Protein AF-X1NP21-F1 (afdb_monomer)

Mean predicted aligned error: 13.04 Å

Structure (mmCIF, N/CA/C/O backbone):
data_AF-X1NP21-F1
#
_entry.id   AF-X1NP21-F1
#
loop_
_atom_site.group_PDB
_atom_site.id
_atom_site.type_symbol
_atom_site.label_atom_id
_atom_site.label_alt_id
_atom_site.label_comp_id
_atom_site.label_asym_id
_atom_site.label_entity_id
_atom_site.label_seq_id
_atom_site.pdbx_PDB_ins_code
_atom_site.Cartn_x
_atom_site.Cartn_y
_atom_site.Cartn_z
_atom_site.occupancy
_atom_site.B_iso_or_equiv
_atom_site.auth_seq_id
_atom_site.auth_comp_id
_atom_site.auth_asym_id
_atom_site.auth_atom_id
_atom_site.pdbx_PDB_model_num
ATOM 1 N N . MET A 1 1 ? 1.783 -3.299 17.391 1.00 33.12 1 MET A N 1
ATOM 2 C CA . MET A 1 1 ? 2.722 -4.436 17.281 1.00 33.12 1 MET A CA 1
ATOM 3 C C . MET A 1 1 ? 2.745 -4.747 15.800 1.00 33.12 1 MET A C 1
ATOM 5 O O . MET A 1 1 ? 1.825 -5.373 15.327 1.00 33.12 1 MET A O 1
ATOM 9 N N . GLY A 1 2 ? 3.518 -3.984 15.034 1.00 38.91 2 GLY A N 1
ATOM 10 C CA . GLY A 1 2 ? 4.766 -4.484 14.463 1.00 38.91 2 GLY A CA 1
ATOM 11 C C . GLY A 1 2 ? 4.482 -4.994 13.054 1.00 38.91 2 GLY A C 1
ATOM 12 O O . GLY A 1 2 ? 4.126 -6.154 12.894 1.00 38.91 2 GLY A O 1
ATOM 13 N N . LEU A 1 3 ? 4.600 -4.115 12.060 1.00 34.91 3 LEU A N 1
ATOM 14 C CA . LEU A 1 3 ? 4.437 -4.486 10.663 1.00 34.91 3 LEU A CA 1
ATOM 15 C C . LEU A 1 3 ? 5.615 -5.346 10.210 1.00 34.91 3 LEU A C 1
ATOM 17 O O . LEU A 1 3 ? 6.769 -4.989 10.458 1.00 34.91 3 LEU A O 1
ATOM 21 N N . ILE A 1 4 ? 5.331 -6.443 9.508 1.00 41.78 4 ILE A N 1
ATOM 22 C CA . ILE A 1 4 ? 6.375 -7.310 8.975 1.00 41.78 4 ILE A CA 1
ATOM 23 C C . ILE A 1 4 ? 6.206 -7.502 7.471 1.00 41.78 4 ILE A C 1
ATOM 25 O O . ILE A 1 4 ? 5.213 -8.054 7.004 1.00 41.78 4 ILE A O 1
ATOM 29 N N . ILE A 1 5 ? 7.212 -7.054 6.720 1.00 39.78 5 ILE A N 1
ATOM 30 C CA . ILE A 1 5 ? 7.375 -7.354 5.298 1.00 39.78 5 ILE A CA 1
ATOM 31 C C . ILE A 1 5 ? 8.487 -8.393 5.194 1.00 39.78 5 ILE A C 1
ATOM 33 O O . ILE A 1 5 ? 9.624 -8.118 5.575 1.00 39.78 5 ILE A O 1
ATOM 37 N N . TYR A 1 6 ? 8.174 -9.569 4.655 1.00 40.66 6 TYR A N 1
ATOM 38 C CA . TYR A 1 6 ? 9.180 -10.568 4.302 1.00 40.66 6 TYR A CA 1
ATOM 39 C C . TYR A 1 6 ? 9.261 -10.706 2.782 1.00 40.66 6 TYR A C 1
ATOM 41 O O . TYR A 1 6 ? 8.238 -10.829 2.106 1.00 40.66 6 TYR A O 1
ATOM 49 N N . SER A 1 7 ? 10.486 -10.715 2.254 1.00 35.19 7 SER A N 1
ATOM 50 C CA . SER A 1 7 ? 10.789 -11.191 0.907 1.00 35.19 7 SER A CA 1
ATOM 51 C C . SER A 1 7 ? 11.643 -12.454 1.024 1.00 35.19 7 SER A C 1
ATOM 53 O O . SER A 1 7 ? 12.660 -12.478 1.718 1.00 35.19 7 SER A O 1
ATOM 55 N N . THR A 1 8 ? 11.217 -13.539 0.379 1.00 32.72 8 THR A N 1
ATOM 56 C CA . THR A 1 8 ? 12.015 -14.768 0.299 1.00 32.72 8 THR A CA 1
ATOM 57 C C . THR A 1 8 ? 12.666 -14.836 -1.073 1.00 32.72 8 THR A C 1
ATOM 59 O O . THR A 1 8 ? 11.991 -15.025 -2.083 1.00 32.72 8 THR A O 1
ATOM 62 N N . VAL A 1 9 ? 13.994 -14.699 -1.111 1.00 40.41 9 VAL A N 1
ATOM 63 C CA . VAL A 1 9 ? 14.794 -15.091 -2.276 1.00 40.41 9 VAL A CA 1
ATOM 64 C C . VAL A 1 9 ? 15.066 -16.583 -2.138 1.00 40.41 9 VAL A C 1
ATOM 66 O O . VAL A 1 9 ? 15.921 -17.000 -1.357 1.00 40.41 9 VAL A O 1
ATOM 69 N N . ILE A 1 10 ? 14.316 -17.401 -2.872 1.00 36.28 10 ILE A N 1
ATOM 70 C CA . ILE A 1 10 ? 14.613 -18.827 -3.028 1.00 36.28 10 ILE A CA 1
ATOM 71 C C . ILE A 1 10 ? 15.899 -18.957 -3.850 1.00 36.28 10 ILE A C 1
ATOM 73 O O . ILE A 1 10 ? 15.885 -18.944 -5.075 1.00 36.28 10 ILE A O 1
ATOM 77 N N . ASN A 1 11 ? 17.037 -19.011 -3.156 1.00 35.66 11 ASN A N 1
ATOM 78 C CA . ASN A 1 11 ? 18.347 -19.205 -3.763 1.00 35.66 11 ASN A CA 1
ATOM 79 C C . ASN A 1 11 ? 18.636 -20.709 -3.833 1.00 35.66 11 ASN A C 1
ATOM 81 O O . ASN A 1 11 ? 18.962 -21.343 -2.829 1.00 35.66 11 ASN A O 1
ATOM 85 N N . SER A 1 12 ? 18.479 -21.295 -5.015 1.00 42.53 12 SER A N 1
ATOM 86 C CA . SER A 1 12 ? 18.821 -22.687 -5.300 1.00 42.53 12 SER A CA 1
ATOM 87 C C . SER A 1 12 ? 20.343 -22.877 -5.301 1.00 42.53 12 SER A C 1
ATOM 89 O O . SER A 1 12 ? 20.987 -22.863 -6.349 1.00 42.53 12 SER A O 1
ATOM 91 N N . ARG A 1 13 ? 20.933 -23.053 -4.113 1.00 50.12 13 ARG A N 1
ATOM 92 C CA . ARG A 1 13 ? 22.330 -23.471 -3.930 1.00 50.12 13 ARG A CA 1
ATOM 93 C C . ARG A 1 13 ? 22.417 -24.970 -3.661 1.00 50.12 13 ARG A C 1
ATOM 95 O O . ARG A 1 13 ? 22.280 -25.370 -2.519 1.00 50.12 13 ARG A O 1
ATOM 102 N N . GLU A 1 14 ? 22.750 -25.748 -4.690 1.00 45.00 14 GLU A N 1
ATOM 103 C CA . GLU A 1 14 ? 23.574 -26.967 -4.572 1.00 45.00 14 GLU A CA 1
ATOM 104 C C . GLU A 1 14 ? 24.195 -27.347 -5.935 1.00 45.00 14 GLU A C 1
ATOM 106 O O . GLU A 1 14 ? 23.860 -28.391 -6.468 1.00 45.00 14 GLU A O 1
ATOM 111 N N . ARG A 1 15 ? 25.088 -26.538 -6.541 1.00 40.41 15 ARG A N 1
ATOM 112 C CA . ARG A 1 15 ? 26.080 -27.008 -7.555 1.00 40.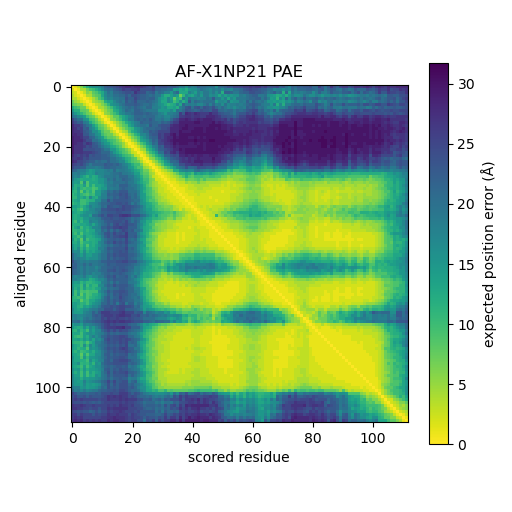41 15 ARG A CA 1
ATOM 113 C C . ARG A 1 15 ? 27.270 -26.034 -7.695 1.00 40.41 15 ARG A C 1
ATOM 115 O O . ARG A 1 15 ? 27.498 -25.482 -8.760 1.00 40.41 15 ARG A O 1
ATOM 122 N N . GLU A 1 16 ? 28.059 -25.829 -6.638 1.00 41.34 16 GLU A N 1
ATOM 123 C CA . GLU A 1 16 ? 29.348 -25.095 -6.708 1.00 41.34 16 GLU A CA 1
ATOM 124 C C . GLU A 1 16 ? 30.571 -26.036 -6.743 1.00 41.34 16 GLU A C 1
ATOM 126 O O . GLU A 1 16 ? 31.569 -25.820 -6.060 1.00 41.34 16 GLU A O 1
ATOM 131 N N . LYS A 1 17 ? 30.541 -27.111 -7.538 1.00 44.25 17 LYS A N 1
ATOM 132 C CA . LYS A 1 17 ? 31.761 -27.897 -7.799 1.00 44.25 17 LYS A CA 1
ATOM 133 C C . LYS A 1 17 ? 31.884 -28.211 -9.286 1.00 44.25 17 LYS A C 1
ATOM 135 O O . LYS A 1 17 ? 31.289 -29.174 -9.760 1.00 44.25 17 LYS A O 1
ATOM 140 N N . ASN A 1 18 ? 32.719 -27.402 -9.946 1.00 43.12 18 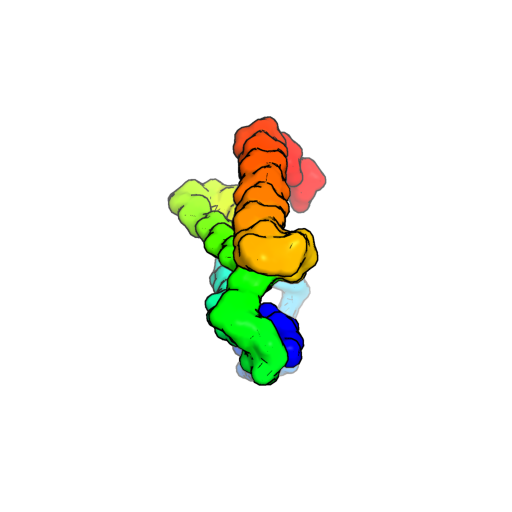ASN A N 1
ATOM 141 C CA . ASN A 1 18 ? 33.086 -27.349 -11.370 1.00 43.12 18 ASN A CA 1
ATOM 142 C C . ASN A 1 18 ? 32.242 -26.378 -12.2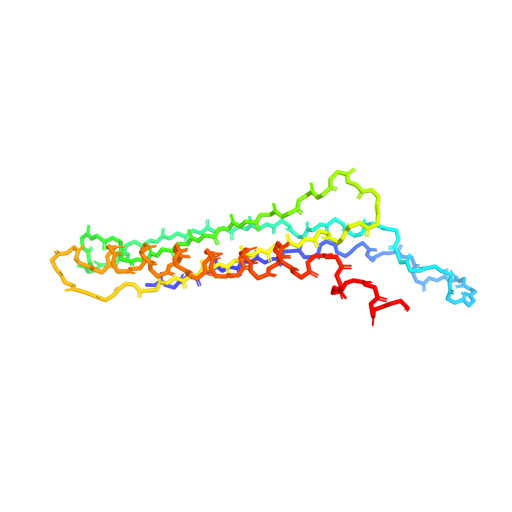11 1.00 43.12 18 ASN A C 1
ATOM 144 O O . ASN A 1 18 ? 31.029 -26.519 -12.216 1.00 43.12 18 ASN A O 1
ATOM 148 N N . ILE A 1 19 ? 32.914 -25.452 -12.929 1.00 39.94 19 ILE A N 1
ATOM 149 C CA . ILE A 1 19 ? 32.708 -24.981 -14.330 1.00 39.94 19 ILE A CA 1
ATOM 150 C C . ILE A 1 19 ? 33.151 -23.491 -14.493 1.00 39.94 19 ILE A C 1
ATOM 152 O O . ILE A 1 19 ? 32.525 -22.606 -13.927 1.00 39.94 19 ILE A O 1
ATOM 156 N N . SER A 1 20 ? 34.225 -23.276 -15.280 1.00 39.94 20 SER A N 1
ATOM 157 C CA . SER A 1 20 ? 34.519 -22.267 -16.349 1.00 39.94 20 SER A CA 1
ATOM 158 C C . SER A 1 20 ? 34.121 -20.765 -16.226 1.00 39.94 20 SER A C 1
ATOM 160 O O . SER A 1 20 ? 33.136 -20.442 -15.575 1.00 39.94 20 SER A O 1
ATOM 162 N N . PRO A 1 21 ? 34.837 -19.817 -16.898 1.00 41.97 21 PRO A N 1
ATOM 163 C CA . PRO A 1 21 ? 34.686 -18.370 -16.680 1.00 41.97 21 PRO A CA 1
ATOM 164 C C . PRO A 1 21 ? 33.260 -17.877 -16.954 1.00 41.97 21 PRO A C 1
ATOM 166 O O . PRO A 1 21 ? 32.633 -18.293 -17.926 1.00 41.97 21 PRO A O 1
ATOM 169 N N . ILE A 1 22 ? 32.800 -16.999 -16.055 1.00 42.53 22 ILE A N 1
ATOM 170 C CA . ILE A 1 22 ? 31.474 -16.370 -15.927 1.00 42.53 22 ILE A CA 1
ATOM 171 C C . ILE A 1 22 ? 30.666 -16.425 -17.231 1.00 42.53 22 ILE A C 1
ATOM 173 O O . ILE A 1 22 ? 30.810 -15.593 -18.127 1.00 42.53 22 ILE A O 1
ATOM 177 N N . LYS A 1 23 ? 29.795 -17.433 -17.320 1.00 44.47 23 LYS A N 1
ATOM 178 C CA . LYS A 1 23 ? 28.862 -17.625 -18.425 1.00 44.47 23 LYS A CA 1
ATOM 179 C C . LYS A 1 23 ? 27.519 -17.005 -18.039 1.00 44.47 23 LYS A C 1
ATOM 181 O O . LYS A 1 23 ? 26.837 -17.547 -17.180 1.00 44.47 23 LYS A O 1
ATOM 186 N N . THR A 1 24 ? 27.161 -15.921 -18.737 1.00 41.22 24 THR A N 1
ATOM 187 C CA . THR A 1 24 ? 25.818 -15.305 -18.855 1.00 41.22 24 THR A CA 1
ATOM 188 C C . THR A 1 24 ? 25.151 -14.809 -17.564 1.00 41.22 24 THR A C 1
ATOM 190 O O . THR A 1 24 ? 24.983 -15.538 -16.596 1.00 41.22 24 THR A O 1
ATOM 193 N N . ILE A 1 25 ? 24.709 -13.546 -17.594 1.00 47.81 25 ILE A N 1
ATOM 194 C CA . ILE A 1 25 ? 23.776 -12.947 -16.626 1.00 47.81 25 ILE A CA 1
ATOM 195 C C . ILE A 1 25 ? 22.646 -13.965 -16.377 1.00 47.81 25 ILE A C 1
ATOM 197 O O . ILE A 1 25 ? 22.090 -14.454 -17.365 1.00 47.81 25 ILE A O 1
ATOM 201 N N . PRO A 1 26 ? 22.342 -14.346 -15.121 1.00 46.75 26 PRO A N 1
ATOM 202 C CA . PRO A 1 26 ? 21.421 -15.438 -14.852 1.00 46.75 26 PRO A CA 1
ATOM 203 C C . PRO A 1 26 ? 20.060 -15.182 -15.500 1.00 46.75 26 PRO A C 1
ATOM 205 O O . PRO A 1 26 ? 19.470 -14.106 -15.391 1.00 46.75 26 PRO A O 1
ATOM 208 N N . GLU A 1 27 ? 19.608 -16.214 -16.199 1.00 56.41 27 GLU A N 1
ATOM 209 C CA . GLU A 1 27 ? 18.305 -16.356 -16.822 1.00 56.41 27 GLU A CA 1
ATOM 210 C C . GLU A 1 27 ? 17.198 -16.039 -15.803 1.00 56.41 27 GLU A C 1
ATOM 212 O O . GLU A 1 27 ? 17.141 -16.638 -14.733 1.00 56.41 27 GLU A O 1
ATOM 217 N N . LYS A 1 28 ? 16.371 -15.036 -16.129 1.00 53.38 28 LYS A N 1
ATOM 218 C CA . LYS A 1 28 ? 15.089 -14.668 -15.503 1.00 53.38 28 LYS A CA 1
ATOM 219 C C . LYS A 1 28 ? 14.947 -15.058 -14.018 1.00 53.38 28 LYS A C 1
ATOM 221 O O . LYS A 1 28 ? 14.284 -16.033 -13.681 1.00 53.38 28 LYS A O 1
ATOM 226 N N . VAL A 1 29 ? 15.494 -14.239 -13.121 1.00 61.41 29 VAL A N 1
ATOM 227 C CA . VAL A 1 29 ? 15.181 -14.335 -11.687 1.00 61.41 29 VAL A CA 1
ATOM 228 C C . VAL A 1 29 ? 13.701 -13.992 -11.493 1.00 61.41 29 VAL A C 1
ATOM 230 O O . VAL A 1 29 ? 13.278 -12.877 -11.809 1.00 61.41 29 VAL A O 1
ATOM 233 N N . GLU A 1 30 ? 12.897 -14.949 -11.024 1.00 67.56 30 GLU A N 1
ATOM 234 C CA . GLU A 1 30 ? 11.509 -14.663 -10.658 1.00 67.56 30 GLU A CA 1
ATOM 235 C C . GLU A 1 30 ? 11.477 -13.658 -9.496 1.00 67.56 30 GLU A C 1
ATOM 237 O O . GLU A 1 30 ? 12.290 -13.764 -8.570 1.00 67.56 30 GLU A O 1
ATOM 242 N N . PRO A 1 31 ? 10.585 -12.651 -9.535 1.00 69.94 31 PRO A N 1
ATOM 243 C CA . PRO A 1 31 ? 10.492 -11.685 -8.451 1.00 69.94 31 PRO A CA 1
ATOM 244 C C . PRO A 1 31 ? 10.127 -12.406 -7.143 1.00 69.94 31 PRO A C 1
ATOM 246 O O . PRO A 1 31 ? 9.349 -13.364 -7.173 1.00 69.94 31 PRO A O 1
ATOM 249 N N . PRO A 1 32 ? 10.666 -11.965 -5.992 1.00 77.19 32 PRO A N 1
ATOM 250 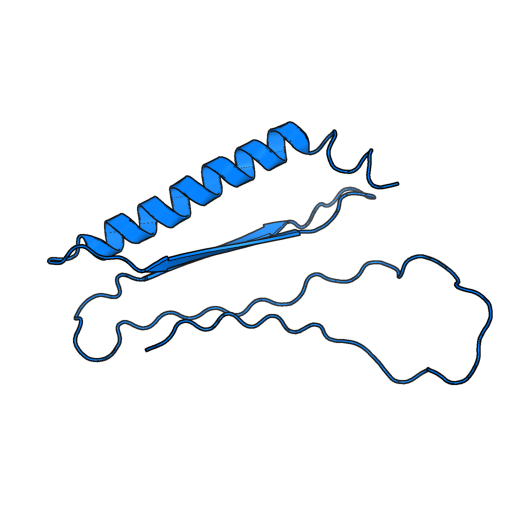C CA . PRO A 1 32 ? 10.406 -12.630 -4.727 1.00 77.19 32 PRO A CA 1
ATOM 251 C C . PRO A 1 32 ? 8.910 -12.609 -4.406 1.00 77.19 32 PRO A C 1
ATOM 253 O O . PRO A 1 32 ? 8.199 -11.638 -4.678 1.00 77.19 32 PRO A O 1
ATOM 256 N N . VAL A 1 33 ? 8.427 -13.690 -3.800 1.00 85.31 33 VAL A N 1
ATOM 257 C CA . VAL A 1 33 ? 7.062 -13.742 -3.271 1.00 85.31 33 VAL A CA 1
ATOM 258 C C . VAL A 1 33 ? 6.969 -12.786 -2.082 1.00 85.31 33 VAL A C 1
ATOM 260 O O . VAL A 1 33 ? 7.845 -12.787 -1.214 1.00 85.31 33 VAL A O 1
ATOM 263 N N . ILE A 1 34 ? 5.913 -11.970 -2.053 1.00 86.12 34 ILE A N 1
ATOM 264 C CA . ILE A 1 34 ? 5.678 -10.964 -1.013 1.00 86.12 34 ILE A CA 1
ATOM 265 C C . ILE A 1 34 ? 4.514 -11.401 -0.129 1.00 86.12 34 ILE A C 1
ATOM 267 O O . ILE A 1 34 ? 3.421 -11.666 -0.628 1.00 86.12 34 ILE A O 1
ATOM 271 N N . GLY A 1 35 ? 4.750 -11.427 1.183 1.00 89.56 35 GLY A N 1
ATOM 272 C CA . GLY A 1 35 ? 3.709 -11.538 2.204 1.00 89.56 35 GLY A CA 1
ATOM 273 C C . GLY A 1 35 ? 3.506 -10.206 2.927 1.00 89.56 35 GLY A C 1
ATOM 274 O O . GLY A 1 35 ? 4.471 -9.477 3.157 1.00 89.56 35 GLY A O 1
ATOM 275 N N . TYR A 1 36 ? 2.261 -9.892 3.285 1.00 90.38 36 TYR A N 1
ATOM 276 C CA . TYR A 1 36 ? 1.910 -8.710 4.072 1.00 90.38 36 TYR A CA 1
ATOM 277 C C . TYR A 1 36 ? 0.727 -9.006 4.998 1.00 90.38 36 TYR A C 1
ATOM 279 O O . TYR A 1 36 ? -0.142 -9.814 4.672 1.00 90.38 36 TYR A O 1
ATOM 287 N N . LEU A 1 37 ? 0.710 -8.351 6.158 1.00 92.31 37 LEU A N 1
ATOM 288 C CA . LEU A 1 37 ? -0.337 -8.457 7.172 1.00 92.31 37 LEU A CA 1
ATOM 289 C C . LEU A 1 37 ? -0.383 -7.150 7.968 1.00 92.31 37 LEU A C 1
ATOM 291 O O . LEU A 1 37 ? 0.667 -6.552 8.197 1.00 92.31 37 LEU A O 1
ATOM 295 N N . SER A 1 38 ? -1.575 -6.744 8.398 1.00 89.81 38 SER A N 1
ATOM 296 C CA . SER A 1 38 ? -1.789 -5.629 9.325 1.00 89.81 38 SER A CA 1
ATOM 297 C C . SER A 1 38 ? -2.645 -6.093 10.502 1.00 89.81 38 SER A C 1
ATOM 299 O O . SER A 1 38 ? -3.387 -7.070 10.370 1.00 89.81 38 SER A O 1
ATOM 301 N N . ASP A 1 39 ? -2.509 -5.430 11.647 1.00 91.00 39 ASP A N 1
ATOM 302 C CA . ASP A 1 39 ? -3.237 -5.749 12.873 1.00 91.00 39 ASP A CA 1
ATOM 303 C C . ASP A 1 39 ? -3.493 -4.471 13.682 1.00 91.00 39 ASP A C 1
ATOM 305 O O . ASP A 1 39 ? -2.584 -3.675 13.920 1.00 91.00 39 ASP A O 1
ATOM 309 N N . VAL A 1 40 ? -4.722 -4.319 14.183 1.00 90.31 40 VAL A N 1
ATOM 310 C CA . VAL A 1 40 ? -5.154 -3.167 14.997 1.00 90.31 40 VAL A CA 1
ATOM 311 C C . VAL A 1 40 ? -4.345 -2.994 16.293 1.00 90.31 40 VAL A C 1
ATOM 313 O O . VAL A 1 40 ? -4.262 -1.906 16.877 1.00 90.31 40 VAL A O 1
ATOM 316 N N . GLY A 1 41 ? -3.718 -4.063 16.773 1.00 86.62 41 GLY A N 1
ATOM 317 C CA . GLY A 1 41 ? -3.010 -4.109 18.034 1.00 86.62 41 GLY A CA 1
ATOM 318 C C . GLY A 1 41 ? -3.954 -4.236 19.230 1.00 86.62 41 GLY A C 1
ATOM 319 O O . GLY A 1 41 ? -5.041 -4.794 19.158 1.00 86.62 41 GLY A O 1
ATOM 320 N N . ARG A 1 42 ? -3.501 -3.764 20.397 1.00 85.81 42 ARG A N 1
ATOM 321 C CA . ARG A 1 42 ? -4.157 -4.069 21.686 1.00 85.81 42 ARG A CA 1
ATOM 322 C C . ARG A 1 42 ? -5.143 -3.012 22.179 1.00 85.81 42 ARG A C 1
ATOM 324 O O . ARG A 1 42 ? -6.058 -3.346 22.918 1.00 85.81 42 ARG A O 1
ATOM 331 N N . VAL A 1 43 ? -4.884 -1.741 21.876 1.00 85.88 43 VAL A N 1
ATOM 332 C CA . VAL A 1 43 ? -5.551 -0.594 22.526 1.00 85.88 43 VAL A CA 1
ATOM 333 C C . VAL A 1 43 ? -6.475 0.153 21.567 1.00 85.88 43 VAL A C 1
ATOM 335 O O . VAL A 1 43 ? -7.463 0.740 22.001 1.00 85.88 43 VAL A O 1
ATOM 338 N N . ARG A 1 44 ? -6.160 0.156 20.268 1.00 81.12 44 ARG A N 1
ATOM 339 C CA . ARG A 1 44 ? -6.974 0.829 19.254 1.00 81.12 44 ARG A CA 1
ATOM 340 C C . ARG A 1 44 ? -8.197 -0.024 18.913 1.00 81.12 44 ARG A C 1
ATOM 342 O O . ARG A 1 44 ? -8.159 -1.244 19.018 1.00 81.12 44 ARG A O 1
ATOM 349 N N . SER A 1 45 ? -9.275 0.633 18.496 1.00 87.19 45 SER A N 1
ATOM 350 C CA . SER A 1 45 ? -10.471 -0.021 17.948 1.00 87.19 45 SER A CA 1
ATOM 351 C C . SER A 1 45 ? -10.441 -0.142 16.424 1.00 87.19 45 SER A C 1
ATOM 353 O O . SER A 1 45 ? -11.250 -0.867 15.855 1.00 87.19 45 SER A O 1
ATOM 355 N N . ILE A 1 46 ? -9.546 0.599 15.768 1.00 87.38 46 ILE A N 1
ATOM 356 C CA . ILE A 1 46 ? -9.435 0.714 14.315 1.00 87.38 46 ILE A CA 1
ATOM 357 C C . ILE A 1 46 ? -7.957 0.623 13.956 1.00 87.38 46 ILE A C 1
ATOM 359 O O . ILE A 1 46 ? -7.120 1.236 14.628 1.00 87.38 46 ILE A O 1
ATOM 363 N N . ASP A 1 47 ? -7.656 -0.169 12.931 1.00 89.75 47 ASP A N 1
ATOM 364 C CA . ASP A 1 47 ? -6.326 -0.231 12.344 1.00 89.75 47 ASP A CA 1
ATOM 365 C C . ASP A 1 47 ? -6.094 1.034 11.508 1.00 89.75 47 ASP A C 1
ATOM 367 O O . ASP A 1 47 ? -6.858 1.335 10.592 1.00 89.75 47 ASP A O 1
ATOM 371 N N . GLU A 1 48 ? -5.083 1.814 11.881 1.00 91.81 48 GLU A N 1
ATOM 372 C CA . GLU A 1 48 ? -4.721 3.048 11.185 1.00 91.81 48 GLU A CA 1
ATOM 373 C C . GLU A 1 48 ? -3.532 2.819 10.235 1.00 91.81 48 GLU A C 1
ATOM 375 O O . GLU A 1 48 ? -3.104 3.762 9.574 1.00 91.81 48 GLU A O 1
ATOM 380 N N . ASP A 1 49 ? -3.029 1.590 10.100 1.00 92.19 49 ASP A N 1
ATOM 381 C CA . ASP A 1 49 ? -1.944 1.246 9.185 1.00 92.19 49 ASP A CA 1
ATOM 382 C C . ASP A 1 49 ? -2.490 0.967 7.770 1.00 92.19 49 ASP A C 1
ATOM 384 O O . ASP A 1 49 ? -3.570 0.410 7.573 1.00 92.19 49 ASP A O 1
ATOM 388 N N . SER A 1 50 ? -1.735 1.352 6.740 1.00 94.19 50 SER A N 1
ATOM 389 C CA . SER A 1 50 ? -2.052 1.063 5.337 1.00 94.19 50 SER A CA 1
ATOM 390 C C . SER A 1 50 ? -0.867 0.422 4.626 1.00 94.19 50 SER A C 1
ATOM 392 O O . SER A 1 50 ? 0.267 0.894 4.732 1.00 94.19 50 SER A O 1
ATOM 394 N N . ILE A 1 51 ? -1.142 -0.620 3.837 1.00 95.56 51 ILE A N 1
ATOM 395 C CA . ILE A 1 51 ? -0.155 -1.351 3.033 1.00 95.56 51 ILE A CA 1
ATOM 396 C C . ILE A 1 51 ? -0.594 -1.341 1.568 1.00 95.56 51 ILE A C 1
ATOM 398 O O . ILE A 1 51 ? -1.747 -1.634 1.253 1.00 95.56 51 ILE A O 1
ATOM 402 N N . LEU A 1 52 ? 0.337 -1.057 0.656 1.00 94.50 52 LEU A N 1
ATOM 403 C CA . LEU A 1 52 ? 0.138 -1.207 -0.783 1.00 94.50 52 LEU A CA 1
ATOM 404 C C . LEU A 1 52 ? 1.275 -2.031 -1.393 1.00 94.50 52 LEU A C 1
ATOM 406 O O . LEU A 1 52 ? 2.451 -1.730 -1.192 1.00 94.50 52 LEU A O 1
ATOM 410 N N . VAL A 1 53 ? 0.907 -3.037 -2.186 1.00 93.06 53 VAL A N 1
ATOM 411 C CA . VAL A 1 53 ? 1.832 -3.909 -2.919 1.00 93.06 53 VAL A CA 1
ATOM 412 C C . VAL A 1 53 ? 1.480 -3.873 -4.400 1.00 93.06 53 VAL A C 1
ATOM 414 O O . VAL A 1 53 ? 0.356 -4.190 -4.786 1.00 93.06 53 VAL A O 1
ATOM 417 N N . ILE A 1 54 ? 2.442 -3.503 -5.242 1.00 90.94 54 ILE A N 1
ATOM 418 C CA . ILE A 1 54 ? 2.304 -3.510 -6.701 1.00 90.94 54 ILE A CA 1
ATOM 419 C C . ILE A 1 54 ? 3.419 -4.366 -7.286 1.00 90.94 54 ILE A C 1
ATOM 421 O O . ILE A 1 54 ? 4.596 -4.095 -7.064 1.00 90.94 54 ILE A O 1
ATOM 425 N N . ASN A 1 55 ? 3.044 -5.366 -8.080 1.00 87.38 55 ASN A N 1
ATOM 426 C CA . ASN A 1 55 ? 3.973 -6.213 -8.820 1.00 87.38 55 ASN A CA 1
ATOM 427 C C . ASN A 1 55 ? 3.925 -5.841 -10.301 1.00 87.38 55 ASN A C 1
ATOM 429 O O . ASN A 1 55 ? 2.858 -5.883 -10.917 1.00 87.38 55 ASN A O 1
ATOM 433 N N . SER A 1 56 ? 5.069 -5.516 -10.893 1.00 85.38 56 SER A N 1
ATOM 434 C CA . SER A 1 56 ? 5.180 -5.383 -12.336 1.00 85.38 56 SER A CA 1
ATOM 435 C C . SER A 1 56 ? 5.568 -6.727 -12.940 1.00 85.38 56 SER A C 1
ATOM 437 O O . SER A 1 56 ? 6.558 -7.356 -12.568 1.00 85.38 56 SER A O 1
ATOM 439 N N . ASN A 1 57 ? 4.735 -7.186 -13.868 1.00 79.25 57 ASN A N 1
ATOM 440 C CA . ASN A 1 57 ? 4.979 -8.393 -14.642 1.00 79.25 57 ASN A CA 1
ATOM 441 C C . ASN A 1 57 ? 4.910 -8.036 -16.133 1.00 79.25 57 ASN A C 1
ATOM 443 O O . ASN A 1 57 ? 3.877 -8.246 -16.780 1.00 79.25 57 ASN A O 1
ATOM 447 N N . PRO A 1 58 ? 5.949 -7.373 -16.669 1.00 73.00 58 PRO A N 1
ATOM 448 C CA . PRO A 1 58 ? 5.952 -6.970 -18.062 1.00 73.00 58 PRO A CA 1
ATOM 449 C C . PRO A 1 58 ? 5.918 -8.206 -18.970 1.00 73.00 58 PRO A C 1
ATOM 451 O O . PRO A 1 58 ? 6.763 -9.089 -18.884 1.00 73.00 58 PRO A O 1
ATOM 454 N N . ARG A 1 59 ? 4.944 -8.250 -19.888 1.00 68.94 59 ARG A N 1
ATOM 455 C CA . ARG A 1 59 ? 4.842 -9.312 -20.909 1.00 68.94 59 ARG A CA 1
ATOM 456 C C . ARG A 1 59 ? 5.851 -9.153 -22.053 1.00 68.94 59 ARG A C 1
ATOM 458 O O . ARG A 1 59 ? 5.945 -10.028 -22.905 1.00 68.94 59 ARG A O 1
ATOM 465 N N . THR A 1 60 ? 6.563 -8.027 -22.106 1.00 64.31 60 THR A N 1
ATOM 466 C CA . THR A 1 60 ? 7.510 -7.704 -23.180 1.00 64.31 60 THR A CA 1
ATOM 467 C C . THR A 1 60 ? 8.909 -8.225 -22.838 1.00 64.31 60 THR A C 1
ATOM 469 O O . THR A 1 60 ? 9.379 -7.961 -21.728 1.00 64.31 60 THR A O 1
ATOM 472 N N . PRO A 1 61 ? 9.606 -8.890 -23.780 1.00 56.44 61 PRO A N 1
ATOM 473 C CA . PRO A 1 61 ? 11.019 -9.226 -23.626 1.00 56.44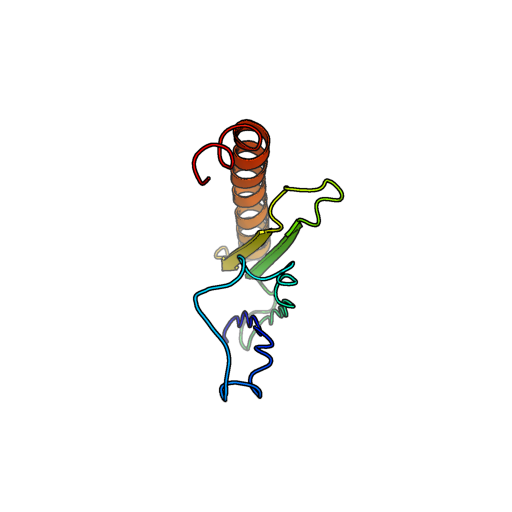 61 PRO A CA 1
ATOM 474 C C . PRO A 1 61 ? 11.850 -7.978 -23.289 1.00 56.44 61 PRO A C 1
ATOM 476 O O . PRO A 1 61 ? 11.559 -6.890 -23.783 1.00 56.44 61 PRO A O 1
ATOM 479 N N . ASN A 1 62 ? 12.880 -8.135 -22.455 1.00 62.50 62 ASN A N 1
ATOM 480 C CA . ASN A 1 62 ? 13.827 -7.082 -22.044 1.00 62.50 62 ASN A CA 1
ATOM 481 C C . ASN A 1 62 ? 13.277 -5.973 -21.127 1.00 62.50 62 ASN A C 1
ATOM 483 O O . ASN A 1 62 ? 13.983 -5.002 -20.861 1.00 62.50 62 ASN A O 1
ATOM 487 N N . LYS A 1 63 ? 12.054 -6.100 -20.596 1.00 69.25 63 LYS A N 1
ATOM 488 C CA . LYS A 1 63 ? 11.587 -5.235 -19.502 1.00 69.25 63 LYS A CA 1
ATOM 489 C C . LYS A 1 63 ? 11.867 -5.877 -18.148 1.00 69.25 63 LYS A C 1
ATOM 491 O O . LYS A 1 63 ? 11.590 -7.054 -17.939 1.00 69.25 63 LYS A O 1
ATOM 496 N N . ILE A 1 64 ? 12.389 -5.074 -17.226 1.00 74.88 64 ILE A N 1
ATOM 497 C CA . ILE A 1 64 ? 12.714 -5.508 -15.868 1.00 74.88 64 ILE A CA 1
ATOM 498 C C . ILE A 1 64 ? 11.433 -5.559 -15.029 1.00 74.88 64 ILE A C 1
ATOM 500 O O . ILE A 1 64 ? 10.714 -4.561 -14.922 1.00 74.88 64 ILE A O 1
ATOM 504 N N . SER A 1 65 ? 11.158 -6.720 -14.433 1.00 78.75 65 SER A N 1
ATOM 505 C CA . SER A 1 65 ? 10.142 -6.870 -13.389 1.00 78.75 65 SER A CA 1
ATOM 506 C C . SER A 1 65 ? 10.582 -6.139 -12.121 1.00 78.75 65 SER A C 1
ATOM 508 O O . SER A 1 65 ? 11.747 -6.179 -11.735 1.00 78.75 65 SER A O 1
ATOM 510 N N . TRP A 1 66 ? 9.646 -5.481 -11.454 1.00 83.38 66 TRP A N 1
ATOM 511 C CA . TRP A 1 66 ? 9.876 -4.719 -10.231 1.00 83.38 66 TRP A CA 1
ATOM 512 C C . TRP A 1 66 ? 8.676 -4.850 -9.303 1.00 83.38 66 TRP A C 1
ATOM 514 O O . TRP A 1 66 ? 7.567 -5.162 -9.732 1.00 83.38 66 TRP A O 1
ATOM 524 N N . GLN A 1 67 ? 8.897 -4.591 -8.022 1.00 88.25 67 GLN A N 1
ATOM 525 C CA . GLN A 1 67 ? 7.849 -4.580 -7.010 1.00 88.25 67 GLN A CA 1
ATOM 526 C C . GLN A 1 67 ? 7.928 -3.263 -6.245 1.00 88.25 67 GLN A C 1
ATOM 528 O O . GLN A 1 67 ? 9.021 -2.793 -5.931 1.00 88.25 67 GLN A O 1
ATOM 533 N N . LEU A 1 68 ? 6.777 -2.653 -5.975 1.00 90.69 68 LEU A N 1
ATOM 534 C CA . LEU A 1 68 ? 6.651 -1.451 -5.159 1.00 90.69 68 LEU A CA 1
ATOM 535 C C . LEU A 1 68 ? 5.847 -1.803 -3.911 1.00 90.69 68 LEU A C 1
ATOM 537 O O . LEU A 1 68 ? 4.686 -2.199 -4.009 1.00 90.69 68 LEU A O 1
ATOM 541 N N . LEU A 1 69 ? 6.492 -1.662 -2.756 1.00 94.56 69 LEU A N 1
ATOM 542 C CA . LEU A 1 69 ? 5.936 -1.943 -1.438 1.00 94.56 69 LEU A CA 1
ATOM 543 C C . LEU A 1 69 ? 5.888 -0.627 -0.668 1.00 94.56 69 LEU A C 1
ATOM 545 O O . LEU A 1 69 ? 6.916 0.033 -0.521 1.00 94.56 69 LEU A O 1
ATOM 549 N N . ILE A 1 70 ? 4.704 -0.224 -0.220 1.00 94.44 70 ILE A N 1
ATOM 550 C CA . ILE A 1 70 ? 4.502 1.023 0.517 1.00 94.44 70 ILE A CA 1
ATOM 551 C C . ILE A 1 70 ? 3.738 0.716 1.795 1.00 94.44 70 ILE A C 1
ATOM 553 O O . ILE A 1 70 ? 2.798 -0.078 1.802 1.00 94.44 70 ILE A O 1
ATOM 557 N N . VAL A 1 71 ? 4.155 1.385 2.861 1.00 95.25 71 VAL A N 1
ATOM 558 C CA . VAL A 1 71 ? 3.579 1.310 4.196 1.00 95.25 71 VAL A CA 1
ATOM 559 C C . VAL A 1 71 ? 3.350 2.725 4.692 1.00 95.25 71 VAL A C 1
ATOM 561 O O . VAL A 1 71 ? 4.224 3.577 4.520 1.00 95.25 71 VAL A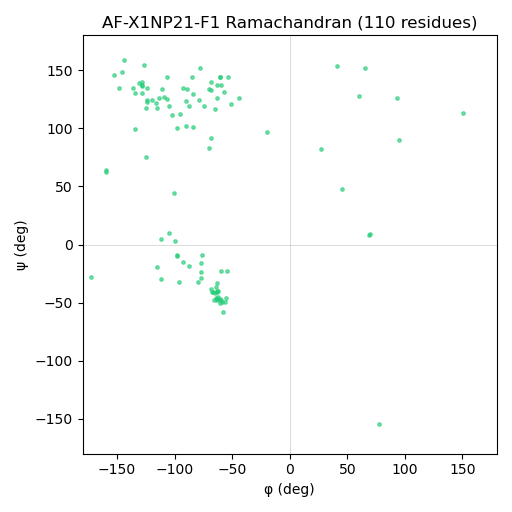 O 1
ATOM 564 N N . ALA A 1 72 ? 2.223 2.957 5.352 1.00 93.19 72 ALA A N 1
ATOM 565 C CA . ALA A 1 72 ? 2.005 4.152 6.151 1.00 93.19 72 ALA A CA 1
ATOM 566 C C . ALA A 1 72 ? 1.380 3.781 7.502 1.00 93.19 72 ALA A C 1
ATOM 568 O O . ALA A 1 72 ? 0.382 3.071 7.528 1.00 93.19 72 ALA A O 1
ATOM 569 N N . ASP A 1 73 ? 1.958 4.289 8.591 1.00 90.62 73 ASP A N 1
ATOM 570 C CA . ASP A 1 73 ? 1.367 4.280 9.939 1.00 90.62 73 ASP A CA 1
ATOM 571 C C . ASP A 1 73 ? 0.505 5.542 10.079 1.00 90.62 73 ASP A C 1
ATOM 573 O O . ASP A 1 73 ? 0.982 6.668 9.878 1.00 90.62 73 ASP A O 1
ATOM 577 N N . GLY A 1 74 ? -0.789 5.354 10.315 1.00 89.25 74 GLY A N 1
ATOM 578 C CA . GLY A 1 74 ? -1.754 6.438 10.405 1.00 89.25 74 GLY A CA 1
ATOM 579 C C . GLY A 1 74 ? -1.791 7.057 11.792 1.00 89.25 74 GLY A C 1
ATOM 580 O O . GLY A 1 74 ? -1.991 6.388 12.801 1.00 89.25 74 GLY A O 1
ATOM 581 N N . VAL A 1 75 ? -1.695 8.384 11.838 1.00 81.69 75 VAL A N 1
ATOM 582 C CA . VAL A 1 75 ? -1.895 9.170 13.059 1.00 81.69 75 VAL A CA 1
ATOM 583 C C . VAL A 1 75 ? -3.062 10.130 12.850 1.00 81.69 75 VAL A C 1
ATOM 585 O O . VAL A 1 75 ? -3.065 10.911 11.900 1.00 81.69 75 VAL A O 1
ATOM 588 N N . GLY A 1 76 ? -4.086 10.086 13.707 1.00 74.19 76 GLY A N 1
ATOM 589 C CA . GLY A 1 76 ? -5.210 11.016 13.542 1.00 74.19 76 GLY A CA 1
ATOM 590 C C . GLY A 1 76 ? -6.277 11.045 14.630 1.00 74.19 76 GLY A C 1
ATOM 591 O O . GLY A 1 76 ? -6.867 12.106 14.830 1.00 74.19 76 GLY A O 1
ATOM 592 N N . GLY A 1 77 ? -6.516 9.944 15.353 1.00 71.44 77 GLY A N 1
ATOM 593 C CA . GLY A 1 77 ? -7.581 9.871 16.364 1.00 71.44 77 GLY A CA 1
ATOM 594 C C . GLY A 1 77 ? -8.995 9.981 15.764 1.00 71.44 77 GLY A C 1
ATOM 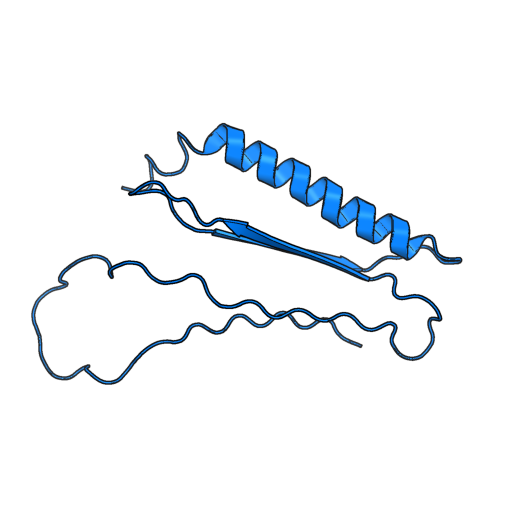595 O O . GLY A 1 77 ? -9.193 10.577 14.706 1.00 71.44 77 GLY A O 1
ATOM 596 N N . HIS A 1 78 ? -10.003 9.389 16.418 1.00 71.56 78 HIS A N 1
ATOM 597 C CA . HIS A 1 78 ? -11.387 9.316 15.900 1.00 71.56 78 HIS A CA 1
ATOM 598 C C . HIS A 1 78 ? -11.460 8.900 14.408 1.00 71.56 78 HIS A C 1
ATOM 600 O O . HIS A 1 78 ? -12.113 9.567 13.606 1.00 71.56 78 HIS A O 1
ATOM 606 N N . SER A 1 79 ? -10.737 7.839 14.028 1.00 69.75 79 SER A N 1
ATOM 607 C CA . SER A 1 79 ? -10.702 7.276 12.662 1.00 69.75 79 SER A CA 1
ATOM 608 C C . SER A 1 79 ? -10.020 8.132 11.584 1.00 69.75 79 SER A C 1
ATOM 610 O O . SER A 1 79 ? -10.073 7.795 10.404 1.00 69.75 79 SER A O 1
ATOM 612 N N . LYS A 1 80 ? -9.356 9.241 11.935 1.00 86.31 80 LYS A N 1
ATOM 613 C CA . LYS A 1 80 ? -8.643 10.063 10.940 1.00 86.31 80 LYS A CA 1
ATOM 614 C C . LYS A 1 80 ? -7.304 9.466 10.501 1.00 86.31 80 LYS A C 1
ATOM 616 O O . LYS A 1 80 ? -6.846 9.808 9.413 1.00 86.31 80 LYS A O 1
ATOM 621 N N . GLY A 1 81 ? -6.682 8.605 11.314 1.00 89.19 81 GLY A N 1
ATOM 622 C CA . GLY A 1 81 ? -5.403 7.983 10.974 1.00 89.19 81 GLY A CA 1
ATOM 623 C C . GLY A 1 81 ? -5.530 6.993 9.820 1.00 89.19 81 GLY A C 1
ATOM 624 O O . GLY A 1 81 ? -4.691 7.026 8.929 1.00 89.19 81 GLY A O 1
ATOM 625 N N . GLU A 1 82 ? -6.623 6.225 9.762 1.00 91.56 82 GLU A N 1
ATOM 626 C CA . GLU A 1 82 ? -6.951 5.329 8.638 1.00 91.56 82 GLU A CA 1
ATOM 627 C C . GLU A 1 82 ? -7.003 6.095 7.305 1.00 91.56 82 GLU A C 1
ATOM 629 O O . GLU A 1 82 ? -6.358 5.734 6.321 1.00 91.56 82 GLU A O 1
ATOM 634 N N . ILE A 1 83 ? -7.731 7.216 7.279 1.00 93.44 83 ILE A N 1
ATOM 635 C CA . ILE A 1 83 ? -7.840 8.052 6.078 1.00 93.44 83 ILE A CA 1
ATOM 636 C C . ILE A 1 83 ? -6.472 8.646 5.718 1.00 93.44 83 ILE A C 1
ATOM 638 O O . ILE A 1 83 ? -6.105 8.696 4.541 1.00 93.44 83 ILE A O 1
ATOM 642 N N . ALA A 1 84 ? -5.712 9.100 6.716 1.00 93.19 84 ALA A N 1
ATOM 643 C CA . ALA A 1 84 ? -4.396 9.688 6.503 1.00 93.19 84 ALA A CA 1
ATOM 644 C C . ALA A 1 84 ? -3.400 8.676 5.913 1.00 93.19 84 ALA A C 1
ATOM 646 O O . ALA A 1 84 ? -2.734 8.994 4.924 1.00 93.19 84 ALA A O 1
ATOM 647 N N . SER A 1 85 ? -3.321 7.461 6.464 1.00 94.00 85 SER A N 1
ATOM 648 C CA . SER A 1 85 ? -2.421 6.415 5.969 1.00 94.00 85 SER A CA 1
ATOM 649 C C . SER A 1 85 ? -2.822 5.938 4.574 1.00 94.00 85 SER A C 1
ATOM 651 O O . SER A 1 85 ? -1.956 5.845 3.698 1.00 94.00 85 SER A O 1
ATOM 653 N N . TYR A 1 86 ? -4.123 5.770 4.308 1.00 94.50 86 TYR A N 1
ATOM 654 C CA . TYR A 1 86 ? -4.640 5.432 2.979 1.00 94.50 86 TYR A CA 1
ATOM 655 C C . TYR A 1 86 ? -4.250 6.478 1.924 1.00 94.50 86 TYR A C 1
ATOM 657 O O . TYR A 1 86 ? -3.730 6.148 0.851 1.00 94.50 86 TYR A O 1
ATOM 665 N N . LEU A 1 87 ? -4.468 7.764 2.221 1.00 95.31 87 LEU A N 1
ATOM 666 C CA . LEU A 1 87 ? -4.093 8.851 1.315 1.00 95.31 87 LEU A CA 1
ATOM 667 C C . LEU A 1 87 ? -2.576 8.926 1.121 1.00 95.31 87 LEU A C 1
ATOM 669 O O . LEU A 1 87 ? -2.120 9.189 0.005 1.00 95.31 87 LEU A O 1
ATOM 673 N N . GLY A 1 88 ? -1.805 8.654 2.175 1.00 94.38 88 GLY A N 1
ATOM 674 C CA . GLY A 1 88 ? -0.349 8.576 2.130 1.00 94.38 88 GLY A CA 1
ATOM 675 C C . GLY A 1 88 ? 0.136 7.531 1.128 1.00 94.38 88 GLY A C 1
ATOM 676 O O . GLY A 1 88 ? 0.832 7.877 0.167 1.00 94.38 88 GLY A O 1
ATOM 677 N N . VAL A 1 89 ? -0.280 6.269 1.292 1.00 96.19 89 VAL A N 1
ATOM 678 C CA . VAL A 1 89 ? 0.153 5.189 0.390 1.00 96.19 89 VAL A CA 1
ATOM 679 C C . VAL A 1 89 ? -0.312 5.430 -1.046 1.00 96.19 89 VAL A C 1
ATOM 681 O O . VAL A 1 89 ? 0.471 5.259 -1.983 1.00 96.19 89 VAL A O 1
ATOM 684 N N . LYS A 1 90 ? -1.547 5.918 -1.229 1.00 95.50 90 LYS A N 1
ATOM 685 C CA . LYS A 1 90 ? -2.101 6.246 -2.547 1.00 95.50 90 LYS A CA 1
ATOM 686 C C . LYS A 1 90 ? -1.277 7.322 -3.248 1.00 95.50 90 LYS A C 1
ATOM 688 O O . LYS A 1 90 ? -0.888 7.149 -4.403 1.00 95.50 90 LYS A O 1
ATOM 693 N N . ARG A 1 91 ? -0.987 8.431 -2.562 1.00 96.94 91 ARG A N 1
ATOM 694 C CA . ARG A 1 91 ? -0.298 9.567 -3.178 1.00 96.94 91 ARG A CA 1
ATOM 695 C C . ARG A 1 91 ? 1.140 9.231 -3.553 1.00 96.94 91 ARG A C 1
ATOM 697 O O . ARG A 1 91 ? 1.596 9.614 -4.630 1.00 96.94 91 ARG A O 1
ATOM 704 N N . VAL A 1 92 ? 1.843 8.500 -2.689 1.00 94.31 92 VAL A N 1
ATOM 705 C CA . VAL A 1 92 ? 3.206 8.030 -2.972 1.00 94.31 92 VAL A CA 1
ATOM 706 C C . VAL A 1 92 ? 3.206 7.103 -4.187 1.00 94.31 92 VAL A C 1
ATOM 708 O O . VAL A 1 92 ? 4.016 7.291 -5.097 1.00 94.31 92 VAL A O 1
ATOM 711 N N . ALA A 1 93 ? 2.260 6.163 -4.257 1.00 94.56 93 ALA A N 1
ATOM 712 C CA . ALA A 1 93 ? 2.130 5.260 -5.395 1.00 94.56 93 ALA A CA 1
ATOM 713 C C . ALA A 1 93 ? 1.893 6.015 -6.707 1.00 94.56 93 ALA A C 1
ATOM 715 O O . ALA A 1 93 ? 2.593 5.769 -7.686 1.00 94.56 93 ALA A O 1
ATOM 716 N N . GLU A 1 94 ? 0.967 6.977 -6.725 1.00 94.19 94 GLU A N 1
ATOM 717 C CA . GLU A 1 94 ? 0.708 7.813 -7.902 1.00 94.19 94 GLU A CA 1
ATOM 718 C C . GLU A 1 94 ? 1.975 8.525 -8.389 1.00 94.19 94 GLU A C 1
ATOM 720 O O . GLU A 1 94 ? 2.264 8.529 -9.586 1.00 94.19 94 GLU A O 1
ATOM 725 N N . VAL A 1 95 ? 2.746 9.133 -7.484 1.00 94.44 95 VAL A N 1
ATOM 726 C CA . VAL A 1 95 ? 3.978 9.851 -7.844 1.00 94.44 95 VAL A CA 1
ATOM 727 C C . VAL A 1 95 ? 5.011 8.896 -8.440 1.00 94.44 95 VAL A C 1
ATOM 729 O O . VAL A 1 95 ? 5.558 9.180 -9.509 1.00 94.44 95 VAL A O 1
ATOM 732 N N . ILE A 1 96 ? 5.249 7.756 -7.787 1.00 90.94 96 ILE A N 1
ATOM 733 C CA . ILE A 1 96 ? 6.245 6.773 -8.227 1.00 90.94 96 ILE A CA 1
ATOM 734 C C . ILE A 1 96 ? 5.836 6.149 -9.562 1.00 90.94 96 ILE A C 1
ATOM 736 O O . ILE A 1 96 ? 6.640 6.115 -10.490 1.00 90.94 96 ILE A O 1
ATOM 740 N N . LEU A 1 97 ? 4.587 5.706 -9.704 1.00 88.88 97 LEU A N 1
ATOM 741 C CA . LEU A 1 97 ? 4.097 5.092 -10.939 1.00 88.88 97 LEU A CA 1
ATOM 742 C C . LEU A 1 97 ? 4.129 6.069 -12.114 1.00 88.88 97 LEU A C 1
ATOM 744 O O . LEU A 1 97 ? 4.556 5.697 -13.206 1.00 88.88 97 LEU A O 1
ATOM 748 N N . ASN A 1 98 ? 3.748 7.330 -11.895 1.00 89.12 98 ASN A N 1
ATOM 749 C CA . ASN A 1 98 ? 3.863 8.365 -12.921 1.00 89.12 98 ASN A CA 1
ATOM 750 C C . ASN A 1 98 ? 5.323 8.607 -13.315 1.00 89.12 98 ASN A C 1
ATOM 752 O O . ASN A 1 98 ? 5.625 8.786 -14.496 1.00 89.12 98 ASN A O 1
ATOM 756 N N . TRP A 1 99 ? 6.240 8.603 -12.346 1.00 86.75 99 TRP A N 1
ATOM 757 C CA . TRP A 1 99 ? 7.668 8.742 -12.614 1.00 86.75 99 TRP A CA 1
ATOM 758 C C . TRP A 1 99 ? 8.212 7.561 -13.429 1.00 86.75 99 TRP A C 1
ATOM 760 O O . TRP A 1 99 ? 8.865 7.785 -14.450 1.00 86.75 99 TRP A O 1
ATOM 770 N N . ILE A 1 100 ? 7.870 6.324 -13.051 1.00 84.19 100 ILE A N 1
ATOM 771 C CA . ILE A 1 100 ? 8.240 5.105 -13.787 1.00 84.19 100 ILE A CA 1
ATOM 772 C C . ILE A 1 100 ? 7.659 5.142 -15.202 1.00 84.19 100 ILE A C 1
ATOM 774 O O . ILE A 1 100 ? 8.385 4.905 -16.160 1.00 84.19 100 ILE A O 1
ATOM 778 N N . SER A 1 101 ? 6.381 5.493 -15.365 1.00 81.94 101 SER A N 1
ATOM 779 C CA . SER A 1 101 ? 5.737 5.543 -16.683 1.00 81.94 101 SER A CA 1
ATOM 780 C C . SER A 1 101 ? 6.371 6.581 -17.611 1.00 81.94 101 SER A 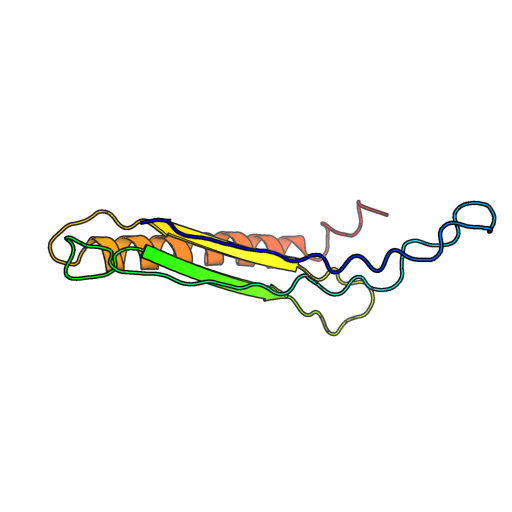C 1
ATOM 782 O O . SER A 1 101 ? 6.417 6.359 -18.815 1.00 81.94 101 SER A O 1
ATOM 784 N N . ARG A 1 102 ? 6.862 7.706 -17.076 1.00 79.12 102 ARG A N 1
ATOM 785 C CA . ARG A 1 102 ? 7.534 8.759 -17.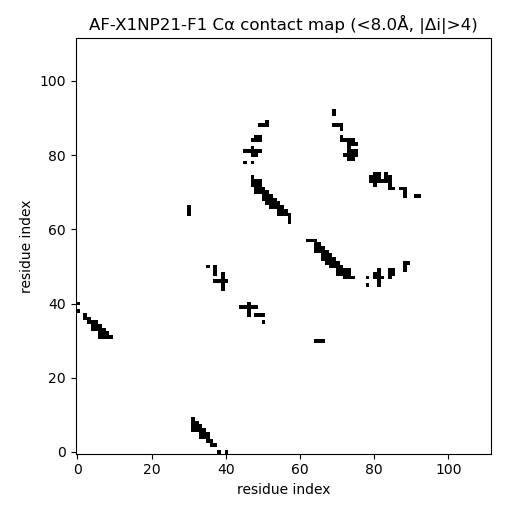860 1.00 79.12 102 ARG A CA 1
ATOM 786 C C . ARG A 1 102 ? 8.992 8.429 -18.184 1.00 79.12 102 ARG A C 1
ATOM 788 O O . ARG A 1 102 ? 9.500 8.874 -19.208 1.00 79.12 102 ARG A O 1
ATOM 795 N N . LYS A 1 103 ? 9.687 7.708 -17.297 1.00 66.94 103 LYS A N 1
ATOM 796 C CA . LYS A 1 103 ? 11.107 7.343 -17.456 1.00 66.94 103 LYS A CA 1
ATOM 797 C C . LYS A 1 103 ? 11.347 5.935 -18.000 1.00 66.94 103 LYS A C 1
ATOM 799 O O . LYS A 1 103 ? 12.494 5.633 -18.328 1.00 66.94 103 LYS A O 1
ATOM 804 N N . GLY A 1 104 ? 10.313 5.103 -18.116 1.00 58.69 104 GLY A N 1
ATOM 805 C CA . GLY A 1 104 ? 10.398 3.691 -18.498 1.00 58.69 104 GLY A CA 1
ATOM 806 C C . GLY A 1 104 ? 11.124 3.424 -19.818 1.00 58.69 104 GLY A C 1
ATOM 807 O O . GLY A 1 104 ? 11.701 2.353 -19.966 1.00 58.69 104 GLY A O 1
ATOM 808 N N . ASP A 1 105 ? 11.193 4.413 -20.713 1.00 52.88 105 ASP A N 1
ATOM 809 C CA . ASP A 1 105 ? 11.923 4.305 -21.982 1.00 52.88 105 ASP A CA 1
ATOM 810 C C . ASP A 1 105 ? 13.413 4.692 -21.890 1.00 52.88 105 ASP A C 1
ATOM 812 O O . ASP A 1 105 ? 14.192 4.327 -22.762 1.00 52.88 105 ASP A O 1
ATOM 816 N N . LYS A 1 106 ? 13.842 5.420 -20.847 1.00 51.31 106 LYS A N 1
ATOM 817 C CA . LYS A 1 106 ? 15.218 5.957 -20.716 1.00 51.31 106 LYS A CA 1
ATOM 818 C C . LYS A 1 106 ? 16.018 5.379 -19.548 1.00 51.31 106 LYS A C 1
ATOM 820 O O . LYS A 1 106 ? 17.234 5.517 -19.506 1.00 51.31 106 LYS A O 1
ATOM 825 N N . MET A 1 107 ? 15.351 4.792 -18.556 1.00 49.53 107 MET A N 1
ATOM 826 C CA . MET A 1 107 ? 16.010 4.334 -17.327 1.00 49.53 107 MET A CA 1
ATOM 827 C C . MET A 1 107 ? 16.772 3.013 -17.515 1.00 49.53 107 MET A C 1
ATOM 829 O O . MET A 1 107 ? 17.782 2.804 -16.852 1.00 49.53 107 MET A O 1
ATOM 833 N N . PHE A 1 108 ? 16.329 2.157 -18.441 1.00 49.81 108 PHE A N 1
ATOM 834 C CA . PHE A 1 108 ? 16.938 0.843 -18.693 1.00 49.81 108 PHE A CA 1
ATOM 835 C C . PHE A 1 108 ? 17.917 0.827 -19.876 1.00 49.81 108 PHE A C 1
ATOM 837 O O . PHE A 1 108 ? 18.647 -0.143 -20.034 1.00 49.81 108 PHE A O 1
ATOM 844 N N . SER A 1 109 ? 17.981 1.900 -20.675 1.00 44.41 109 SER A N 1
ATOM 845 C CA . SER A 1 109 ? 18.958 2.038 -21.766 1.00 44.41 109 SER A CA 1
ATOM 846 C C . SER A 1 109 ? 20.363 2.413 -21.285 1.00 44.41 109 SER A C 1
ATOM 848 O O . SER A 1 109 ? 21.306 2.283 -22.049 1.00 44.41 109 SER A O 1
ATOM 850 N N . ASN A 1 110 ? 20.505 2.891 -20.043 1.00 39.06 110 ASN A N 1
ATOM 851 C CA . ASN A 1 110 ? 21.778 3.364 -19.478 1.00 39.06 110 ASN A CA 1
ATOM 852 C C . ASN A 1 110 ? 22.398 2.376 -18.470 1.00 39.06 110 ASN A C 1
ATOM 854 O O . ASN A 1 110 ? 23.316 2.743 -17.742 1.00 39.06 110 ASN A O 1
ATOM 858 N N . ILE A 1 111 ? 21.852 1.159 -18.370 1.00 40.31 111 ILE A N 1
ATOM 859 C CA . ILE A 1 111 ? 22.326 0.093 -17.466 1.00 40.31 111 ILE A CA 1
ATOM 860 C C . ILE A 1 111 ? 22.932 -1.084 -18.271 1.00 40.31 111 ILE A C 1
ATOM 862 O O . ILE A 1 111 ? 23.345 -2.081 -17.685 1.00 40.31 111 ILE A O 1
ATOM 866 N N . ILE A 1 112 ? 23.045 -0.959 -19.601 1.00 36.25 112 ILE A N 1
ATOM 867 C CA . ILE A 1 112 ? 23.710 -1.928 -20.491 1.00 36.25 112 ILE A CA 1
ATOM 868 C C . ILE A 1 112 ? 24.892 -1.254 -21.180 1.00 36.25 112 ILE A C 1
ATOM 870 O O . ILE A 1 112 ? 24.693 -0.114 -21.656 1.00 36.25 112 ILE A O 1
#

Solvent-accessible surface area (backbone atoms only — not comparable to full-atom values): 7359 Å² total; per-residue (Å²): 113,80,83,58,79,53,72,53,78,86,73,91,82,86,78,93,78,85,82,79,80,92,74,71,84,76,79,81,77,75,78,58,60,77,55,80,66,87,66,47,56,90,82,52,94,60,54,21,63,30,80,49,79,47,76,48,78,63,91,52,88,96,55,82,66,52,72,50,79,43,74,25,82,30,72,60,64,97,72,39,6,35,57,47,7,46,51,48,40,51,53,53,47,54,55,52,52,53,50,46,69,73,37,62,84,60,67,68,67,74,78,111

Radius of gyration: 19.53 Å; Cα contacts (8 Å, |Δi|>4): 118; chains: 1; bounding box: 46×39×46 Å

Organism: NCBI:txid412755

Foldseek 3Di:
DDWDKDWDQPDPDDDPDDDDDDDDDDDDRDGTDIDTDFDCDDPGPDQLKDWDKDWDDDPDPPQDTDIDIDIDQFDDPPCRSNVVNVVVRVVVCVVVVVVCVVCVVPPSVVVD

Secondary structure (DSSP, 8-state):
-----EEE--------S---S--SS-S-PPPPEEE-----TTT-SS--EEEEEEE----STTPPP-EEEEEEE---STTHHHHHHHHHHHHHHHHHHHHHHHHTTTSSTT--

Sequence (112 aa):
MGLIIYSTVINSREREKNISPIKTIPEKVEPPVIGYLSDVGRVRSIDEDSILVINSNPRTPNKISWQLLIVADGVGGHSKGEIASYLGVKRVAEVILNWISRKGDKMFSNII

pLDDT: mean 71.37, std 21.78, range [32.72, 96.94]

Nearest PDB structures (foldseek):
  7nsg-assembly1_A  TM=2.773E-01  e=7.957E+00  Homo sapiens

InterPro domains:
  IPR036457 PPM-type phosphatase-like domain superfamily [G3DSA:3.60.40.10] (16-110)
  IPR036457 PPM-type phosphatase-like domain superfamily [SSF81606] (34-99)